Protein AF-A0A937ZLQ0-F1 (afdb_monomer)

Solvent-accessible surface area (backbone atoms only — not comparable to full-atom values): 3093 Å² total; per-residue (Å²): 137,80,58,69,64,54,51,53,52,49,52,49,53,48,52,54,53,47,51,62,64,49,50,57,71,73,41,40,74,57,46,34,67,76,68,66,53,52,77,67,55,53,49,49,51,52,43,54,73,75,64,107

pLDDT: mean 80.72, std 8.66, range [54.56, 95.5]

Secondary structure (DSSP, 8-state):
--SHHHHHHHHHHHHHHHHHHHHHHHHHHHHHHHHT--HHHHHHHHHHHHH-

Foldseek 3Di:
DDPPVVVVVVVVVVVVVVCVLPPVVVCLVVCCVVVVDDPVRSVVVVCVSVVD

Mean predicted aligned error: 7.7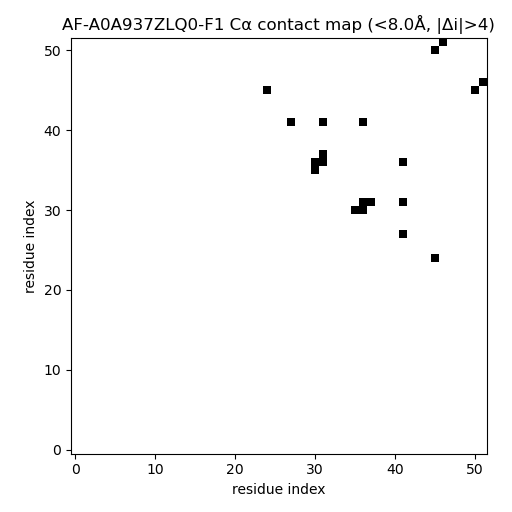2 Å

Structure (mmCIF, N/CA/C/O backbone):
data_AF-A0A937ZLQ0-F1
#
_entry.id   AF-A0A937ZLQ0-F1
#
loop_
_atom_site.group_PDB
_atom_site.id
_atom_site.type_symbol
_atom_site.label_atom_id
_atom_site.label_alt_id
_atom_site.label_comp_id
_atom_site.label_asym_id
_atom_site.label_entity_id
_atom_site.label_seq_id
_atom_site.pdbx_PDB_ins_code
_atom_site.Cartn_x
_atom_site.Cartn_y
_atom_site.Cartn_z
_atom_site.occupancy
_atom_site.B_iso_or_equiv
_atom_site.auth_seq_id
_atom_site.auth_comp_id
_atom_site.auth_asym_id
_atom_site.auth_atom_id
_atom_site.pdbx_PDB_model_num
ATOM 1 N N . MET A 1 1 ? 19.255 -6.890 -27.509 1.00 55.69 1 MET A N 1
ATOM 2 C CA . MET A 1 1 ? 17.836 -7.139 -27.151 1.00 55.69 1 MET A CA 1
ATOM 3 C C . MET A 1 1 ? 17.456 -6.438 -25.830 1.00 55.69 1 MET A C 1
ATOM 5 O O . MET A 1 1 ? 16.869 -7.069 -24.961 1.00 55.69 1 MET A O 1
ATOM 9 N N . THR A 1 2 ? 17.826 -5.169 -25.607 1.00 66.75 2 THR A N 1
ATOM 10 C CA . THR A 1 2 ? 18.425 -4.876 -24.282 1.00 66.75 2 THR A CA 1
ATOM 11 C C . THR A 1 2 ? 17.712 -3.848 -23.386 1.00 66.75 2 THR A C 1
ATOM 13 O O . THR A 1 2 ? 17.780 -4.006 -22.178 1.00 66.75 2 THR A O 1
ATOM 16 N N . GLY A 1 3 ? 16.991 -2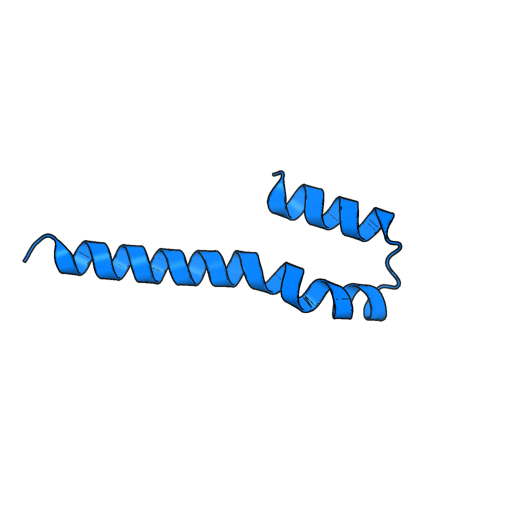.842 -23.898 1.00 76.38 3 GLY A N 1
ATOM 17 C CA . GLY A 1 3 ? 16.396 -1.794 -23.036 1.00 76.38 3 GLY A CA 1
ATOM 18 C C . GLY A 1 3 ? 14.877 -1.882 -22.890 1.00 76.38 3 GLY A C 1
ATOM 1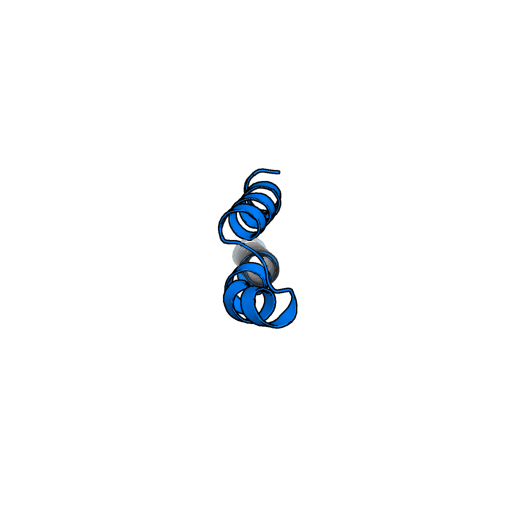9 O O . GLY A 1 3 ? 14.344 -2.074 -21.801 1.00 76.38 3 GLY A O 1
ATOM 20 N N . THR A 1 4 ? 14.166 -1.797 -24.014 1.00 87.50 4 THR A N 1
ATOM 21 C CA . THR A 1 4 ? 12.703 -1.635 -24.046 1.00 87.50 4 THR A CA 1
ATOM 22 C C . THR A 1 4 ? 11.949 -2.795 -23.402 1.00 87.50 4 THR A C 1
ATOM 24 O O . THR A 1 4 ? 10.951 -2.581 -22.725 1.00 87.50 4 THR A O 1
ATOM 27 N N . ARG A 1 5 ? 12.447 -4.030 -23.549 1.00 89.50 5 ARG A N 1
ATOM 28 C CA . ARG A 1 5 ? 11.840 -5.210 -22.913 1.00 89.50 5 ARG A CA 1
ATOM 29 C C . ARG A 1 5 ? 11.883 -5.106 -21.389 1.00 89.50 5 ARG A C 1
ATOM 31 O O . ARG A 1 5 ? 10.890 -5.412 -20.746 1.00 89.50 5 ARG A O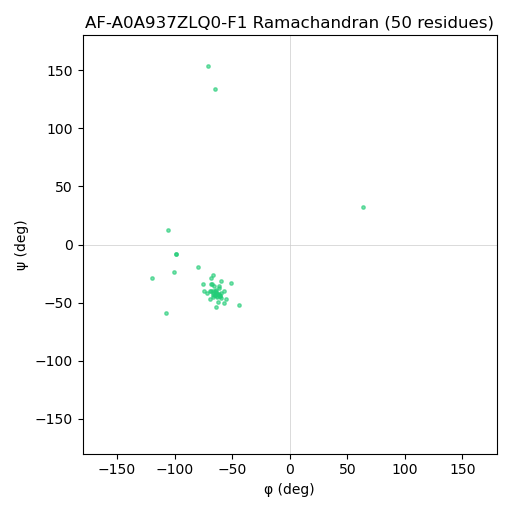 1
ATOM 38 N N . LEU A 1 6 ? 13.008 -4.656 -20.830 1.00 91.25 6 LEU A N 1
ATOM 39 C CA . LEU A 1 6 ? 13.165 -4.480 -19.387 1.00 91.25 6 LEU A CA 1
ATOM 40 C C . LEU A 1 6 ? 12.222 -3.387 -18.870 1.00 91.25 6 LEU A C 1
ATOM 42 O O . LEU A 1 6 ? 11.541 -3.596 -17.875 1.00 91.25 6 LEU A O 1
ATOM 46 N N . VAL A 1 7 ? 12.128 -2.266 -19.593 1.00 93.31 7 VAL A N 1
ATOM 47 C CA . VAL A 1 7 ? 11.218 -1.161 -19.255 1.00 93.31 7 VAL A CA 1
ATOM 48 C C . VAL A 1 7 ? 9.766 -1.633 -19.236 1.00 93.31 7 VAL A C 1
ATOM 50 O O . VAL A 1 7 ? 9.063 -1.366 -18.271 1.00 93.31 7 VAL A O 1
ATOM 53 N N . VAL A 1 8 ? 9.329 -2.393 -20.244 1.00 95.12 8 VAL A N 1
ATOM 54 C CA . VAL A 1 8 ? 7.966 -2.946 -20.282 1.00 95.12 8 VAL A CA 1
ATOM 55 C C . VAL A 1 8 ? 7.706 -3.860 -19.083 1.00 95.12 8 VAL A C 1
ATOM 57 O O . VAL A 1 8 ? 6.674 -3.720 -18.434 1.00 95.12 8 VAL A O 1
ATOM 60 N N . TRP A 1 9 ? 8.645 -4.746 -18.736 1.00 95.50 9 TRP A N 1
ATOM 61 C CA . TRP A 1 9 ? 8.505 -5.614 -17.562 1.00 95.50 9 TRP A CA 1
ATOM 62 C C . TRP A 1 9 ? 8.434 -4.832 -16.251 1.00 95.50 9 TRP A C 1
ATOM 64 O O . TRP A 1 9 ? 7.589 -5.138 -15.413 1.00 95.50 9 TRP A O 1
ATOM 74 N N . VAL A 1 10 ? 9.267 -3.803 -16.088 1.00 94.06 10 VAL A N 1
ATOM 75 C CA . VAL A 1 10 ? 9.242 -2.927 -14.908 1.00 94.06 10 VAL A CA 1
ATOM 76 C C . VAL A 1 10 ? 7.931 -2.146 -14.839 1.00 94.06 10 VAL A C 1
ATOM 78 O O . VAL A 1 10 ? 7.322 -2.091 -13.777 1.00 94.06 10 VAL A O 1
ATOM 81 N N . CYS A 1 11 ? 7.447 -1.596 -15.955 1.00 94.25 11 CYS A N 1
ATOM 82 C CA . CYS A 1 11 ? 6.159 -0.906 -16.006 1.00 94.25 11 CYS A CA 1
ATOM 83 C C . CYS A 1 11 ? 5.000 -1.838 -15.637 1.00 94.25 11 CYS A C 1
ATOM 85 O O . CYS A 1 11 ? 4.153 -1.454 -14.838 1.00 94.25 11 CYS A O 1
ATOM 87 N N . ILE A 1 12 ? 4.976 -3.067 -16.161 1.00 94.69 12 ILE A N 1
ATOM 88 C CA . ILE A 1 12 ? 3.953 -4.062 -15.811 1.00 94.69 12 ILE A CA 1
ATOM 89 C C . ILE A 1 12 ? 4.028 -4.396 -14.318 1.00 94.69 12 ILE A C 1
ATOM 91 O O . ILE A 1 12 ? 3.014 -4.318 -13.629 1.00 94.69 12 ILE A O 1
ATOM 95 N N . ALA A 1 13 ? 5.218 -4.707 -13.800 1.00 93.06 13 ALA A N 1
ATOM 96 C CA . ALA A 1 13 ? 5.414 -4.997 -12.380 1.00 93.06 13 ALA A CA 1
ATOM 97 C C . ALA A 1 13 ? 4.952 -3.831 -11.490 1.00 93.06 13 ALA A C 1
ATOM 99 O O . ALA A 1 13 ? 4.299 -4.046 -10.471 1.00 93.06 13 ALA A O 1
ATOM 100 N N . HIS A 1 14 ? 5.219 -2.595 -11.908 1.00 91.12 14 HIS A N 1
ATOM 101 C CA . HIS A 1 14 ? 4.787 -1.398 -11.197 1.00 91.12 14 HIS A CA 1
ATOM 102 C C . HIS A 1 14 ? 3.258 -1.249 -11.212 1.00 91.12 14 HIS A C 1
ATOM 104 O O . HIS A 1 14 ? 2.660 -1.023 -10.164 1.00 91.12 14 HIS A O 1
ATOM 110 N N . VAL A 1 15 ? 2.599 -1.448 -12.357 1.00 91.25 15 VAL A N 1
ATOM 111 C CA . VAL A 1 15 ? 1.128 -1.421 -12.443 1.00 91.25 15 VAL A CA 1
ATOM 112 C C . VAL A 1 15 ? 0.499 -2.482 -11.533 1.00 91.25 15 VAL A C 1
ATOM 114 O O . VAL A 1 15 ? -0.457 -2.179 -10.824 1.00 91.25 15 VAL A O 1
ATOM 117 N N . PHE A 1 16 ? 1.061 -3.693 -11.476 1.00 88.81 16 PHE A N 1
ATOM 118 C CA . PHE A 1 16 ? 0.612 -4.729 -10.538 1.00 88.81 16 PHE A CA 1
ATOM 119 C C . PHE A 1 16 ? 0.824 -4.334 -9.071 1.00 88.81 16 PHE A C 1
ATOM 121 O O . PHE A 1 16 ? -0.050 -4.573 -8.238 1.00 88.81 16 PHE A O 1
ATOM 128 N N . SER A 1 17 ? 1.943 -3.683 -8.750 1.00 86.19 17 SER A N 1
ATOM 129 C CA . SER A 1 17 ? 2.199 -3.174 -7.399 1.00 86.19 17 SER A CA 1
ATOM 130 C C . SER A 1 17 ? 1.194 -2.085 -7.001 1.00 86.19 17 SER A C 1
ATOM 132 O O . SER A 1 17 ? 0.694 -2.083 -5.879 1.00 86.19 17 SER A O 1
ATOM 134 N N . LEU A 1 18 ? 0.851 -1.188 -7.931 1.00 84.81 18 LEU A N 1
ATOM 135 C CA . LEU A 1 18 ? -0.153 -0.139 -7.736 1.00 84.81 18 LEU A CA 1
ATOM 136 C C . LEU A 1 18 ? -1.568 -0.711 -7.621 1.00 84.81 18 LEU A C 1
ATOM 138 O O . LEU A 1 18 ? -2.364 -0.190 -6.846 1.00 84.81 18 LEU A O 1
ATOM 142 N N . ALA A 1 19 ? -1.879 -1.794 -8.339 1.00 82.06 19 ALA A N 1
ATOM 143 C CA . ALA A 1 19 ? -3.146 -2.503 -8.190 1.00 82.06 19 ALA A CA 1
ATOM 144 C C . ALA A 1 19 ? -3.299 -3.052 -6.763 1.00 82.06 19 ALA A C 1
ATOM 146 O O . ALA A 1 19 ? -4.347 -2.865 -6.148 1.00 82.06 19 ALA A O 1
ATOM 147 N N . GLY A 1 20 ? -2.236 -3.634 -6.197 1.00 76.94 20 GLY A N 1
ATOM 148 C CA . GLY A 1 20 ? -2.208 -4.041 -4.790 1.00 76.94 20 GLY A CA 1
ATOM 149 C C . GLY A 1 20 ? -2.491 -2.871 -3.846 1.00 76.94 20 GLY A C 1
ATOM 150 O O . GLY A 1 20 ? -3.407 -2.951 -3.031 1.00 76.94 20 GLY A O 1
ATOM 151 N N . ILE A 1 21 ? -1.782 -1.750 -4.027 1.00 76.75 21 ILE A N 1
ATOM 152 C CA . ILE A 1 21 ? -1.928 -0.559 -3.176 1.00 76.75 21 ILE A CA 1
ATOM 153 C C . ILE A 1 21 ? -3.321 0.083 -3.310 1.00 76.75 21 ILE A C 1
ATOM 155 O O . ILE A 1 21 ? -3.899 0.489 -2.307 1.00 76.75 21 ILE A O 1
ATOM 159 N N . GLY A 1 22 ? -3.890 0.149 -4.514 1.00 77.38 22 GLY A N 1
ATOM 160 C CA . GLY A 1 22 ? -5.172 0.808 -4.786 1.00 77.38 22 GLY A CA 1
ATOM 161 C C . GLY A 1 22 ? -6.417 -0.006 -4.420 1.00 77.38 22 GLY A C 1
ATOM 162 O O . GLY A 1 22 ? -7.490 0.571 -4.244 1.00 77.38 22 GLY A O 1
ATOM 163 N N . THR A 1 23 ? -6.299 -1.328 -4.267 1.00 75.75 23 THR A N 1
ATOM 164 C CA . THR A 1 23 ? -7.456 -2.199 -3.985 1.00 75.75 23 THR A CA 1
ATOM 165 C C . THR A 1 23 ? -8.051 -1.923 -2.602 1.00 75.75 23 THR A C 1
ATOM 167 O O . THR A 1 23 ? -9.269 -1.837 -2.452 1.00 75.75 23 THR A O 1
ATOM 170 N N .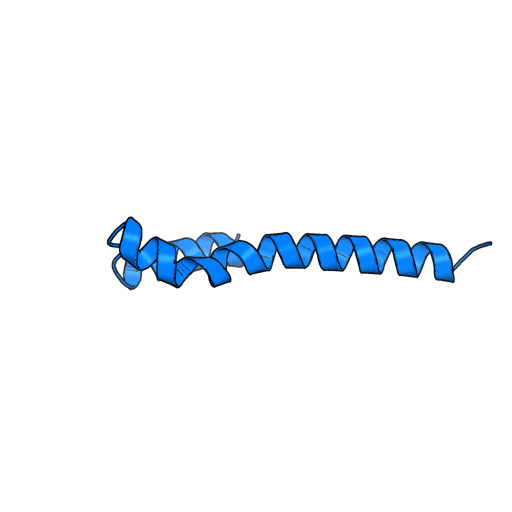 PHE A 1 24 ? -7.201 -1.720 -1.595 1.00 72.00 24 PHE A N 1
ATOM 171 C CA . P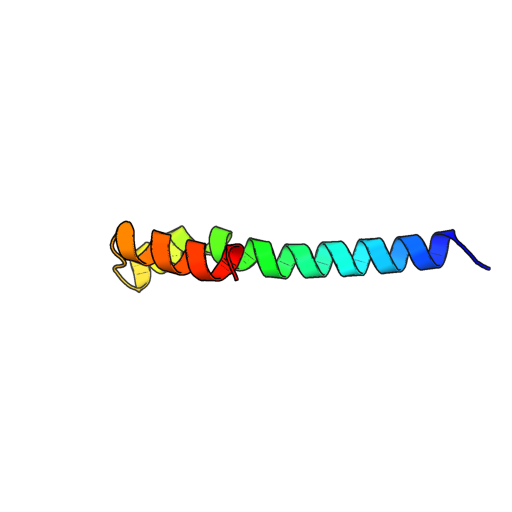HE A 1 24 ? -7.634 -1.455 -0.224 1.00 72.00 24 PHE A CA 1
ATOM 172 C C . PHE A 1 24 ? -8.425 -0.137 -0.068 1.00 72.00 24 PHE A C 1
ATOM 174 O O . PHE A 1 24 ? -9.564 -0.193 0.397 1.00 72.00 24 PHE A O 1
ATOM 181 N N . PRO A 1 25 ? -7.926 1.040 -0.508 1.00 73.06 25 PRO A N 1
ATOM 182 C CA . PRO A 1 25 ? -8.686 2.285 -0.420 1.00 73.06 25 PRO A CA 1
ATOM 183 C C . PRO A 1 25 ? -9.931 2.312 -1.314 1.00 73.06 25 PRO A C 1
ATOM 185 O O . PRO A 1 25 ? -10.895 2.996 -0.984 1.00 73.06 25 PRO A O 1
ATOM 188 N N . SER A 1 26 ? -9.958 1.548 -2.411 1.00 80.69 26 SER A N 1
ATOM 189 C CA . SER A 1 26 ? -11.161 1.418 -3.243 1.00 80.69 26 SER A CA 1
ATOM 190 C C . SER A 1 26 ? -12.295 0.664 -2.541 1.00 80.69 26 SER A C 1
ATOM 192 O O . SER A 1 26 ? -13.460 0.905 -2.847 1.00 80.69 26 SER A O 1
ATOM 194 N N . LEU A 1 27 ? -11.965 -0.256 -1.631 1.00 77.38 27 LEU A N 1
ATOM 195 C CA . LEU A 1 27 ? -12.925 -1.052 -0.864 1.00 77.38 27 LEU A CA 1
ATOM 196 C C . LEU A 1 27 ? -13.169 -0.490 0.541 1.00 77.38 27 LEU A C 1
ATOM 198 O O . LEU A 1 27 ? -14.088 -0.950 1.212 1.00 77.38 27 LEU A O 1
ATOM 202 N N . LEU A 1 28 ? -12.405 0.519 0.983 1.00 74.88 28 LEU A N 1
ATOM 203 C CA . LEU A 1 28 ? -12.634 1.229 2.247 1.00 74.88 28 LEU A CA 1
ATOM 204 C C . LEU A 1 28 ? -14.108 1.579 2.488 1.00 74.88 28 LEU A C 1
ATOM 206 O O . LEU A 1 28 ? -14.5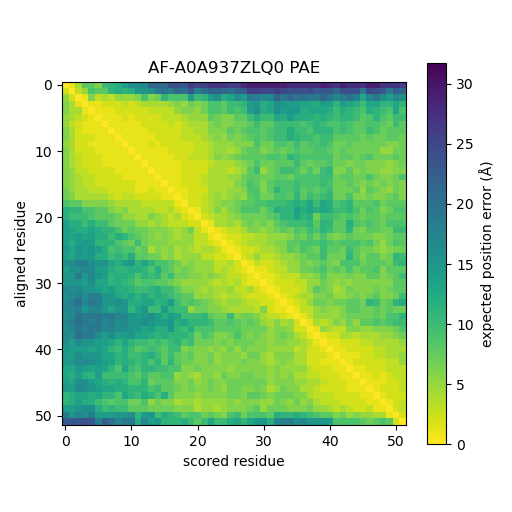95 1.204 3.548 1.00 74.88 28 LEU A O 1
ATOM 210 N N . PRO A 1 29 ? -14.855 2.229 1.569 1.00 70.81 29 P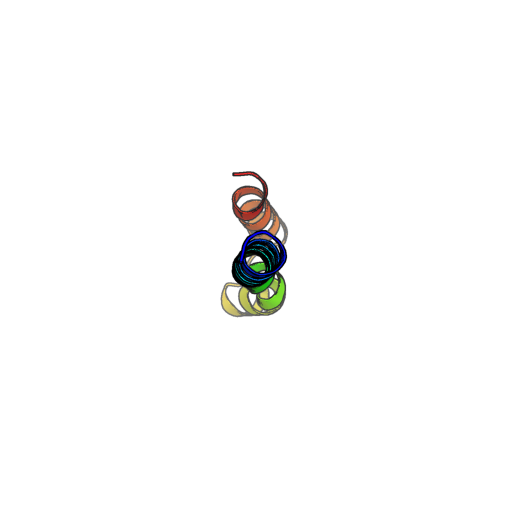RO A N 1
ATOM 211 C CA . PRO A 1 29 ? -16.267 2.550 1.810 1.00 70.81 29 PRO A CA 1
ATOM 212 C C . PRO A 1 29 ? -17.140 1.311 2.061 1.00 70.81 29 PRO A C 1
ATOM 214 O O . PRO A 1 29 ? -18.085 1.377 2.838 1.00 70.81 29 PRO A O 1
ATOM 217 N N . THR A 1 30 ? -16.804 0.166 1.463 1.00 79.94 30 THR A N 1
ATOM 218 C CA . THR A 1 30 ? -17.465 -1.117 1.745 1.00 79.94 30 THR A CA 1
ATOM 219 C C . THR A 1 30 ? -17.032 -1.685 3.096 1.00 79.94 30 THR A C 1
ATOM 221 O O . THR A 1 30 ? -17.866 -2.187 3.839 1.00 79.94 30 THR A O 1
ATOM 224 N N . PHE A 1 31 ? -15.753 -1.579 3.462 1.00 77.50 31 PHE A N 1
ATOM 225 C CA . PHE A 1 31 ? -15.272 -1.998 4.781 1.00 77.50 31 PHE A CA 1
ATOM 226 C C . PHE A 1 31 ? -15.839 -1.141 5.916 1.00 77.50 31 PHE A C 1
ATOM 228 O O . PHE A 1 31 ? -16.146 -1.681 6.971 1.00 77.50 31 PHE A O 1
ATOM 235 N N . PHE A 1 32 ? -16.038 0.160 5.698 1.00 77.38 32 PHE A N 1
ATOM 236 C CA . PHE A 1 32 ? -16.729 1.045 6.637 1.00 77.38 32 PHE A CA 1
ATOM 237 C C . PHE A 1 32 ? -18.130 0.528 6.976 1.00 77.38 32 PHE A C 1
ATOM 239 O O . PHE A 1 32 ? -18.479 0.454 8.151 1.00 77.38 32 PHE A O 1
ATOM 246 N N . ASP A 1 33 ? -18.894 0.138 5.954 1.00 77.81 33 ASP A N 1
ATOM 247 C CA . ASP A 1 33 ? -20.249 -0.398 6.097 1.00 77.81 33 ASP A CA 1
ATOM 248 C C . ASP A 1 33 ? -20.255 -1.787 6.760 1.00 77.81 33 ASP A C 1
ATOM 250 O O . ASP A 1 33 ? -20.977 -2.018 7.726 1.00 77.81 33 ASP A O 1
ATOM 254 N N . VAL A 1 34 ? -19.383 -2.696 6.309 1.00 81.75 34 VAL A N 1
ATOM 255 C CA . VAL A 1 34 ? -19.362 -4.094 6.773 1.00 81.75 34 VAL A CA 1
ATOM 256 C C . VAL A 1 34 ? -18.749 -4.253 8.171 1.00 81.75 34 VAL A C 1
ATOM 258 O O . VAL A 1 34 ? -19.166 -5.135 8.919 1.00 81.75 34 VAL A O 1
ATOM 261 N N . TRP A 1 35 ? -17.750 -3.445 8.541 1.00 80.19 35 TRP A N 1
ATOM 262 C CA . TRP A 1 35 ? -17.084 -3.526 9.854 1.00 80.19 35 TRP A CA 1
ATOM 263 C C . TRP A 1 35 ? -17.604 -2.502 10.868 1.00 80.19 35 TRP A C 1
ATOM 265 O O . TRP A 1 35 ? -17.233 -2.584 12.036 1.00 80.19 35 TRP A O 1
ATOM 275 N N . GLY A 1 36 ? -18.451 -1.552 10.456 1.00 78.56 36 GLY A N 1
ATOM 276 C CA . GLY A 1 36 ? -18.953 -0.498 11.342 1.00 78.56 36 GLY A CA 1
ATOM 277 C C . GLY A 1 36 ? -17.848 0.423 11.868 1.00 78.56 36 GLY A C 1
ATOM 278 O O . GLY A 1 36 ? -17.928 0.895 13.000 1.00 78.56 36 GLY A O 1
ATOM 279 N N . LEU A 1 37 ? -16.798 0.644 11.069 1.00 75.94 37 LEU A N 1
ATOM 280 C CA . LEU A 1 37 ? -15.626 1.431 11.463 1.00 75.94 37 LEU A CA 1
ATOM 281 C C . LEU A 1 37 ? -15.998 2.899 11.706 1.00 75.94 37 LEU A C 1
ATOM 283 O O . LEU A 1 37 ? -16.623 3.548 10.866 1.00 75.94 37 LEU A O 1
ATOM 287 N N . SER A 1 38 ? -15.524 3.468 12.814 1.00 75.38 38 SER A N 1
ATOM 288 C CA . SER A 1 38 ? -15.522 4.916 13.014 1.00 75.38 38 SER A CA 1
ATOM 289 C C . SER A 1 38 ? -14.492 5.594 12.101 1.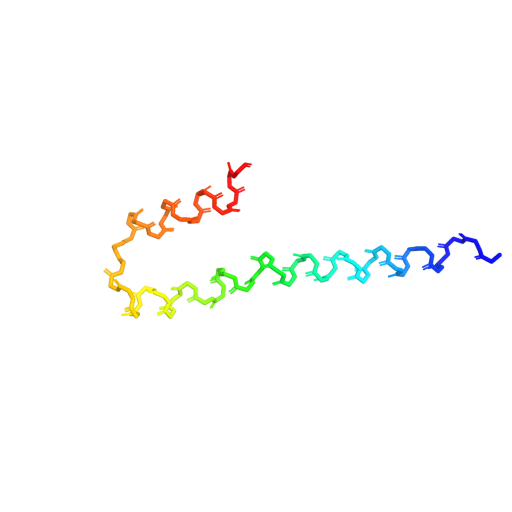00 75.38 38 SER A C 1
ATOM 291 O O . SER A 1 38 ? -13.462 5.012 11.751 1.00 75.38 38 SER A O 1
ATOM 293 N N . ASN A 1 39 ? -14.719 6.869 11.759 1.00 76.88 39 ASN A N 1
ATOM 294 C CA . ASN A 1 39 ? -13.795 7.682 10.949 1.00 76.88 39 ASN A CA 1
ATOM 295 C C . ASN A 1 39 ? -12.347 7.649 11.482 1.00 76.88 39 ASN A C 1
ATOM 297 O O . ASN A 1 39 ? -11.396 7.675 10.702 1.00 76.88 39 ASN A O 1
ATOM 301 N N . THR A 1 40 ? -12.173 7.544 12.804 1.00 80.44 40 THR A N 1
ATOM 302 C CA . THR A 1 40 ? -10.856 7.443 13.453 1.00 80.44 40 THR A CA 1
ATOM 303 C C . THR A 1 40 ? -10.153 6.116 13.163 1.00 80.44 40 THR A C 1
ATOM 305 O O . THR A 1 40 ? -8.947 6.100 12.928 1.00 80.44 40 THR A O 1
ATOM 308 N N . GLU A 1 41 ? -10.888 5.004 13.160 1.00 78.62 41 GLU A N 1
ATOM 309 C CA . GLU A 1 41 ? -10.330 3.661 12.964 1.00 78.62 41 GLU A CA 1
ATOM 310 C C . GLU A 1 41 ? -9.889 3.457 11.515 1.00 78.62 41 GLU A C 1
ATOM 312 O O . GLU A 1 41 ? -8.793 2.968 11.254 1.00 78.62 41 GLU A O 1
ATOM 317 N N . ALA A 1 42 ? -10.683 3.929 10.557 1.00 79.25 42 ALA A N 1
ATOM 318 C CA . ALA A 1 42 ? -10.294 3.898 9.154 1.00 79.25 42 ALA A CA 1
ATOM 319 C C . ALA A 1 42 ? -9.118 4.832 8.830 1.00 79.25 42 ALA A C 1
ATOM 321 O O . ALA A 1 42 ? -8.276 4.492 7.993 1.00 79.25 42 ALA A O 1
ATOM 322 N N . GLY A 1 43 ? -9.025 5.980 9.512 1.00 78.06 43 GLY A N 1
ATOM 323 C CA . GLY A 1 43 ? -7.853 6.854 9.447 1.00 78.06 43 GLY A CA 1
ATOM 324 C C . GLY A 1 43 ? -6.592 6.153 9.958 1.00 78.06 43 GLY A C 1
ATOM 325 O O . GLY A 1 43 ? -5.551 6.213 9.309 1.00 78.06 43 GLY A O 1
ATOM 326 N N . TRP A 1 44 ? -6.703 5.413 11.065 1.00 82.94 44 TRP A N 1
ATOM 327 C CA . TRP A 1 44 ? -5.615 4.600 11.615 1.00 82.94 44 TRP A CA 1
ATOM 328 C C . TRP A 1 44 ? -5.172 3.478 10.668 1.00 82.94 44 TRP A C 1
ATOM 330 O O . TRP A 1 44 ? -3.975 3.299 10.447 1.00 82.94 44 TRP A O 1
ATOM 340 N N . ILE A 1 45 ? -6.117 2.751 10.063 1.00 80.12 45 ILE A N 1
ATOM 341 C CA . ILE A 1 45 ? -5.802 1.664 9.125 1.00 80.12 45 ILE A CA 1
ATOM 342 C C . ILE A 1 45 ? -5.149 2.216 7.854 1.00 80.12 45 ILE A C 1
ATOM 344 O O . ILE A 1 45 ? -4.140 1.681 7.402 1.00 80.12 45 ILE A O 1
ATOM 348 N N . SER A 1 46 ? -5.668 3.323 7.315 1.00 78.19 46 SER A N 1
ATOM 349 C CA . SER A 1 46 ? -5.050 4.020 6.180 1.00 78.19 46 SER A CA 1
ATOM 350 C C . SER A 1 46 ? -3.647 4.529 6.532 1.00 78.19 46 SER A C 1
ATOM 352 O O . SER A 1 46 ? -2.740 4.452 5.707 1.00 78.19 46 SER A O 1
ATOM 354 N N . GLY A 1 47 ? -3.453 4.995 7.770 1.00 81.00 47 GLY A N 1
ATOM 355 C CA . GLY A 1 47 ? -2.164 5.429 8.304 1.00 81.00 47 GLY A CA 1
ATOM 356 C C . GLY A 1 47 ? -1.128 4.308 8.371 1.00 81.00 47 GLY A C 1
ATOM 357 O O . GLY A 1 47 ? -0.007 4.517 7.934 1.00 81.00 47 GLY A O 1
ATOM 358 N N . ILE A 1 48 ? -1.490 3.109 8.836 1.00 83.06 48 ILE A N 1
ATOM 359 C CA . ILE A 1 48 ? -0.588 1.939 8.814 1.00 83.06 48 ILE A CA 1
ATOM 360 C C . ILE A 1 48 ? -0.341 1.469 7.373 1.00 83.06 48 ILE A C 1
ATOM 362 O O . ILE A 1 48 ? 0.772 1.097 7.020 1.00 83.06 48 ILE A O 1
ATOM 366 N N . TYR A 1 49 ? -1.377 1.488 6.535 1.00 79.50 49 TYR A N 1
ATOM 367 C CA . TYR A 1 49 ? -1.311 0.995 5.162 1.00 79.50 49 TYR A CA 1
ATOM 368 C C . TYR A 1 49 ? -0.403 1.842 4.255 1.00 79.50 49 TYR A C 1
ATOM 370 O O . TYR A 1 49 ? 0.327 1.290 3.436 1.00 79.50 49 TYR A O 1
ATOM 378 N N . PHE A 1 50 ? -0.433 3.172 4.398 1.00 78.19 50 PHE A N 1
ATOM 379 C CA . PHE A 1 50 ? 0.399 4.097 3.613 1.00 78.19 50 PHE A CA 1
ATOM 380 C C . PHE A 1 50 ? 1.641 4.611 4.347 1.00 78.19 50 PHE A C 1
ATOM 382 O O . PHE A 1 50 ? 2.577 5.060 3.693 1.00 78.19 50 PHE A O 1
ATOM 389 N N . GLY A 1 51 ? 1.631 4.605 5.679 1.00 75.00 51 GLY A N 1
ATOM 390 C CA . GLY A 1 51 ? 2.686 5.159 6.531 1.00 75.00 51 GLY A CA 1
ATOM 391 C C . GLY A 1 51 ? 3.575 4.117 7.205 1.00 75.00 51 GLY A C 1
ATOM 392 O O . GLY A 1 51 ? 4.285 4.484 8.141 1.00 75.00 51 GLY A O 1
ATOM 393 N N . GLY A 1 52 ? 3.504 2.850 6.776 1.00 54.56 52 GLY A N 1
ATOM 394 C CA . GLY A 1 52 ? 4.498 1.831 7.130 1.00 54.56 52 GLY A CA 1
ATOM 395 C C . GLY A 1 52 ? 5.929 2.253 6.813 1.00 54.56 52 GLY A C 1
ATOM 396 O O . GLY A 1 52 ? 6.126 3.085 5.898 1.00 54.56 52 GLY A O 1
#

Sequence (52 aa):
MTGTRLVVWVCIAHVFSLAGIGTFPSLLPTFFDVWGLSNTEAGWISGIYFGG

Radius of gyration: 16.35 Å; Cα contacts (8 Å, |Δi|>4): 10; chains: 1; bounding box: 39×15×41 Å